Protein AF-A0A2S4PZY6-F1 (afdb_monomer)

pLDDT: mean 87.73, std 8.35, range [54.44, 96.06]

Radius of gyration: 20.45 Å; Cα contacts (8 Å, |Δi|>4): 79; chains: 1; bounding box: 41×33×55 Å

Secondary structure (DSSP, 8-state):
--B-STTS-HHHHHHHHHHHHHHTT--GGGHHHHGGGGB-HHHHHHIIIIITTS---HH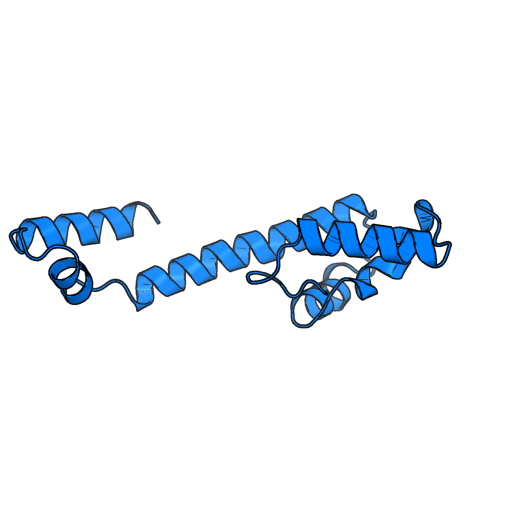HHHHHHHHHHHHHHHHHHHHHHHHH--HHHHHHH-TTS-HHHHHHHHHHHHHH-

Nearest PDB structures (foldseek):
  7r24-assembly1_A  TM=6.808E-01  e=4.033E-01  Rattus norvegicus
  6tnq-assembly1_A  TM=7.633E-01  e=1.535E+00  Homo sapiens
  7r1z-assembly1_A  TM=6.509E-01  e=1.733E+00  Rattus norvegicus
  7r23-assembly1_A  TM=6.301E-01  e=2.079E+00  Homo sapiens

Mean predicted aligned error: 9.77 Å

Structur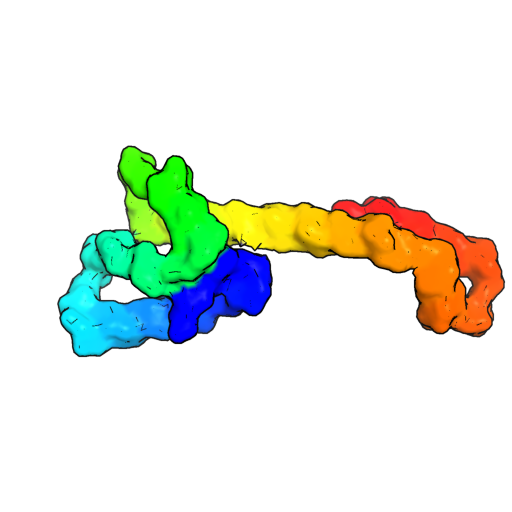e (mmCIF, N/CA/C/O backbone):
data_AF-A0A2S4PZY6-F1
#
_entry.id   AF-A0A2S4PZY6-F1
#
loop_
_atom_site.group_PDB
_atom_site.id
_atom_site.type_symbol
_atom_site.label_atom_id
_atom_site.label_alt_id
_atom_site.label_comp_id
_atom_site.label_asym_id
_atom_site.label_entity_id
_atom_site.label_seq_id
_atom_site.pdbx_PDB_ins_code
_atom_site.Cartn_x
_atom_site.Cartn_y
_atom_site.Cartn_z
_atom_site.occupancy
_atom_site.B_iso_or_equiv
_atom_site.auth_seq_id
_atom_site.auth_comp_id
_atom_site.auth_asym_id
_atom_site.auth_atom_id
_atom_site.pdbx_PDB_model_num
ATOM 1 N N . MET A 1 1 ? 6.956 -13.891 0.499 1.00 82.38 1 MET A N 1
ATOM 2 C CA . MET A 1 1 ? 5.943 -12.923 0.975 1.00 82.38 1 MET A CA 1
ATOM 3 C C . MET A 1 1 ? 5.664 -11.956 -0.163 1.00 82.38 1 MET A C 1
ATOM 5 O O . MET A 1 1 ? 6.613 -11.617 -0.857 1.00 82.38 1 MET A O 1
ATOM 9 N N . GLN A 1 2 ? 4.407 -11.579 -0.386 1.00 93.75 2 GLN A N 1
ATOM 10 C CA . GLN A 1 2 ? 3.999 -10.667 -1.462 1.00 93.75 2 GLN A CA 1
ATOM 11 C C . GLN A 1 2 ? 3.172 -9.521 -0.876 1.00 93.75 2 GLN A C 1
ATOM 13 O O . GLN A 1 2 ? 2.438 -9.741 0.090 1.00 93.75 2 GLN A O 1
ATOM 18 N N . TYR A 1 3 ? 3.293 -8.337 -1.468 1.00 94.31 3 TYR A N 1
ATOM 19 C CA . TYR A 1 3 ? 2.639 -7.104 -1.051 1.00 94.31 3 TYR A CA 1
ATOM 20 C C . TYR A 1 3 ? 1.270 -6.948 -1.718 1.00 94.31 3 TYR A C 1
ATOM 22 O O . TYR A 1 3 ? 1.173 -6.972 -2.943 1.00 94.31 3 TYR A O 1
ATOM 30 N N . GLY A 1 4 ? 0.216 -6.805 -0.920 1.00 91.25 4 GLY A N 1
ATOM 31 C CA . GLY A 1 4 ? -1.166 -6.639 -1.369 1.00 91.25 4 GLY A CA 1
ATOM 32 C C . GLY A 1 4 ? -1.811 -5.307 -0.996 1.00 91.25 4 GLY A C 1
ATOM 33 O O . GLY A 1 4 ? -2.950 -5.083 -1.400 1.00 91.25 4 GLY A O 1
ATOM 34 N N . GLY A 1 5 ? -1.109 -4.442 -0.258 1.00 87.19 5 GLY A N 1
ATOM 35 C CA . GLY A 1 5 ? -1.617 -3.151 0.209 1.00 87.19 5 GLY A CA 1
ATOM 36 C C . GLY A 1 5 ? -1.424 -2.964 1.714 1.00 87.19 5 GLY A C 1
ATOM 37 O O . GLY A 1 5 ? -0.425 -3.421 2.269 1.00 87.19 5 GLY A O 1
ATOM 38 N N . ALA A 1 6 ? -2.404 -2.319 2.346 1.00 78.06 6 ALA A N 1
ATOM 39 C CA . ALA A 1 6 ? -2.457 -1.880 3.745 1.00 78.06 6 ALA A CA 1
ATOM 40 C C . ALA A 1 6 ? -1.807 -2.787 4.787 1.00 78.06 6 ALA A C 1
ATOM 42 O O . ALA A 1 6 ? -1.013 -2.379 5.631 1.00 78.06 6 ALA A O 1
ATOM 43 N N . ASN A 1 7 ? -2.181 -4.059 4.722 1.00 80.88 7 ASN A N 1
ATOM 44 C CA . ASN A 1 7 ? -1.902 -5.020 5.778 1.00 80.88 7 ASN A CA 1
ATOM 45 C C . ASN A 1 7 ? -0.529 -5.684 5.616 1.00 80.88 7 ASN A C 1
ATOM 47 O O . ASN A 1 7 ? -0.134 -6.495 6.451 1.00 80.88 7 ASN A O 1
ATOM 51 N N . ASP A 1 8 ? 0.197 -5.382 4.536 1.00 86.44 8 ASP A N 1
ATOM 52 C CA . ASP A 1 8 ? 1.501 -5.964 4.253 1.00 86.44 8 ASP A CA 1
ATOM 53 C C . ASP A 1 8 ? 2.617 -4.930 4.461 1.00 86.44 8 ASP A C 1
ATOM 55 O O . ASP A 1 8 ? 2.553 -3.784 4.018 1.00 86.44 8 ASP A O 1
ATOM 59 N N . ASN A 1 9 ? 3.726 -5.350 5.073 1.00 88.12 9 ASN A N 1
ATOM 60 C CA . ASN A 1 9 ? 4.896 -4.487 5.203 1.00 88.12 9 ASN A CA 1
ATOM 61 C C . ASN A 1 9 ? 5.613 -4.364 3.848 1.00 88.12 9 ASN A C 1
ATOM 63 O O . ASN A 1 9 ? 6.356 -5.263 3.438 1.00 88.12 9 ASN A O 1
ATOM 67 N N . PHE A 1 10 ? 5.413 -3.231 3.168 1.00 90.50 10 PHE A N 1
ATOM 68 C CA . PHE A 1 10 ? 6.024 -2.961 1.865 1.00 90.50 10 PHE A CA 1
ATOM 69 C C . PHE A 1 10 ? 7.553 -3.092 1.894 1.00 90.50 10 PHE A C 1
ATOM 71 O O . PHE A 1 10 ? 8.134 -3.720 1.014 1.00 90.50 10 PHE A O 1
ATOM 78 N N . GLY A 1 11 ? 8.213 -2.539 2.918 1.00 90.56 11 GLY A N 1
ATOM 79 C CA . GLY A 1 11 ? 9.673 -2.558 3.033 1.00 90.56 11 GLY A CA 1
ATOM 80 C C . GLY A 1 11 ? 10.242 -3.969 3.191 1.00 90.56 11 GLY A C 1
ATOM 81 O O . GLY A 1 11 ? 11.263 -4.295 2.586 1.00 90.56 11 GLY A O 1
ATOM 82 N N . LEU A 1 12 ? 9.570 -4.829 3.961 1.00 91.81 12 LEU A N 1
ATOM 83 C CA . LEU A 1 12 ? 9.939 -6.239 4.089 1.00 91.81 12 LEU A CA 1
ATOM 84 C C . LEU A 1 12 ? 9.727 -6.993 2.772 1.00 91.81 12 LEU A C 1
ATOM 86 O O . LEU A 1 12 ? 10.620 -7.718 2.334 1.00 91.81 12 LEU A O 1
ATOM 90 N N . CYS A 1 13 ? 8.582 -6.790 2.116 1.00 94.56 13 CYS A N 1
ATOM 91 C CA . CYS A 1 13 ? 8.296 -7.409 0.823 1.00 94.56 13 CYS A CA 1
ATOM 92 C C . CYS A 1 13 ? 9.320 -6.985 -0.242 1.00 94.56 13 CYS A C 1
ATOM 94 O O . CYS A 1 13 ? 9.790 -7.833 -0.996 1.00 94.56 13 CYS A O 1
ATOM 96 N N . LEU A 1 14 ? 9.737 -5.714 -0.244 1.00 94.69 14 LEU A N 1
ATOM 97 C CA . LEU A 1 14 ? 10.747 -5.189 -1.164 1.00 94.69 14 LEU A CA 1
ATOM 98 C C . LEU A 1 14 ? 12.134 -5.796 -0.915 1.00 94.69 14 LEU A C 1
ATOM 100 O O . LEU A 1 14 ? 12.823 -6.173 -1.860 1.00 94.69 14 LEU A O 1
ATOM 104 N N . LYS A 1 15 ? 12.537 -5.960 0.351 1.00 95.38 15 LYS A N 1
ATOM 105 C CA . LYS A 1 15 ? 13.786 -6.662 0.695 1.00 95.38 15 LYS A CA 1
ATOM 106 C C . LYS A 1 15 ? 13.769 -8.115 0.218 1.00 95.38 15 LYS A C 1
ATOM 108 O O . LYS A 1 15 ? 14.754 -8.574 -0.354 1.00 95.38 15 LYS A O 1
ATOM 113 N N . ILE A 1 16 ? 12.654 -8.820 0.428 1.00 96.06 16 ILE A N 1
ATOM 114 C CA . ILE A 1 16 ? 12.477 -10.203 -0.036 1.00 96.06 16 ILE A CA 1
ATOM 115 C C . ILE A 1 16 ? 12.535 -10.267 -1.566 1.00 96.06 16 ILE A C 1
ATOM 117 O O . ILE A 1 16 ? 13.195 -11.145 -2.110 1.00 96.06 16 ILE A O 1
ATOM 121 N N . PHE A 1 17 ? 11.899 -9.322 -2.257 1.00 95.94 17 PHE A N 1
ATOM 122 C CA . PHE A 1 17 ? 11.938 -9.229 -3.712 1.00 95.94 17 PHE A CA 1
ATOM 123 C C . PHE A 1 17 ? 13.365 -9.054 -4.248 1.00 95.94 17 PHE A C 1
ATOM 125 O O 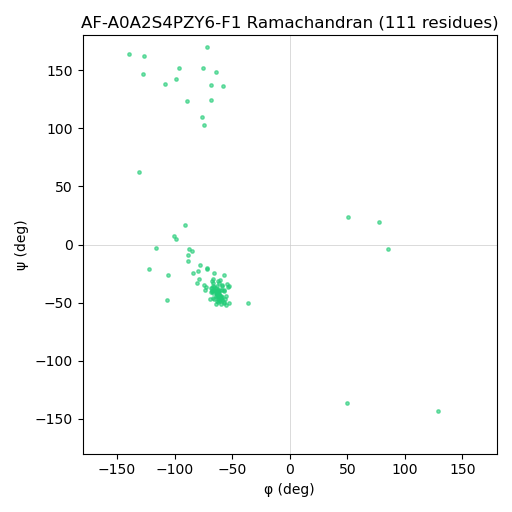. PHE A 1 17 ? 13.769 -9.784 -5.152 1.00 95.94 17 PHE A O 1
ATOM 132 N N . TYR A 1 18 ? 14.158 -8.147 -3.665 1.00 95.19 18 TYR A N 1
ATOM 133 C CA . TYR A 1 18 ? 15.555 -7.972 -4.071 1.00 95.19 18 TYR A CA 1
ATOM 134 C C . TYR A 1 18 ? 16.398 -9.227 -3.837 1.00 95.19 18 TYR A C 1
ATOM 136 O O . TYR A 1 18 ? 17.193 -9.597 -4.701 1.00 95.19 18 TYR A O 1
ATOM 144 N N . ASP A 1 19 ? 16.218 -9.900 -2.699 1.00 95.38 19 ASP A N 1
ATOM 145 C CA . ASP A 1 19 ? 16.899 -11.164 -2.406 1.00 95.38 19 ASP A CA 1
ATOM 146 C C . ASP A 1 19 ? 16.528 -12.259 -3.422 1.00 95.38 19 ASP A C 1
ATOM 148 O O . ASP A 1 19 ? 17.406 -12.939 -3.953 1.00 95.38 19 ASP A O 1
ATOM 152 N N . GLN A 1 20 ? 15.243 -12.381 -3.768 1.00 95.25 20 GLN A N 1
ATOM 153 C CA . GLN A 1 20 ? 14.768 -13.321 -4.786 1.00 95.25 20 GLN A CA 1
ATOM 154 C C . GLN A 1 20 ? 15.350 -13.013 -6.168 1.00 95.25 20 GLN A C 1
ATOM 156 O O . GLN A 1 20 ? 15.876 -13.917 -6.813 1.00 95.25 20 GLN A O 1
ATOM 161 N N . CYS A 1 21 ? 15.324 -11.747 -6.592 1.00 95.06 21 CYS A N 1
ATOM 162 C CA . CYS A 1 21 ? 15.901 -11.313 -7.864 1.00 95.06 21 CYS A CA 1
ATOM 163 C C . CYS A 1 21 ? 17.396 -11.624 -7.939 1.00 95.06 21 CYS A C 1
ATOM 165 O O . CYS A 1 21 ? 17.865 -12.199 -8.920 1.00 95.06 21 CYS A O 1
ATOM 167 N N . ARG A 1 22 ? 18.136 -11.325 -6.866 1.00 94.94 22 ARG A N 1
ATOM 168 C CA . ARG A 1 22 ? 19.560 -11.647 -6.764 1.00 94.94 22 ARG A CA 1
ATOM 169 C C . ARG A 1 22 ? 19.812 -13.152 -6.883 1.00 94.94 22 ARG A C 1
ATOM 171 O O . ARG A 1 22 ? 20.733 -13.548 -7.590 1.00 94.94 22 ARG A O 1
ATOM 178 N N . LYS A 1 23 ? 19.015 -13.988 -6.210 1.00 94.75 23 LYS A N 1
ATOM 179 C CA . LYS A 1 23 ? 19.167 -15.456 -6.220 1.00 94.75 23 LYS A CA 1
ATOM 180 C C . LYS A 1 23 ? 18.986 -16.075 -7.603 1.00 94.75 23 LYS A C 1
ATOM 182 O O . LYS A 1 23 ? 19.622 -17.081 -7.891 1.00 94.75 23 LYS A O 1
ATOM 187 N N . VAL A 1 24 ? 18.144 -15.478 -8.443 1.00 94.62 24 VAL A N 1
ATOM 188 C CA . VAL A 1 24 ? 17.866 -15.967 -9.804 1.00 94.62 24 VAL A CA 1
ATOM 189 C C . VAL A 1 24 ? 18.627 -15.195 -10.889 1.00 94.62 24 VAL A C 1
ATOM 191 O O . VAL A 1 24 ? 18.400 -15.418 -12.072 1.00 94.62 24 VAL A O 1
ATOM 194 N N . GLY A 1 25 ? 19.546 -14.304 -10.500 1.00 93.44 25 GLY A N 1
ATOM 195 C CA . GLY A 1 25 ? 20.425 -13.591 -11.430 1.00 93.44 25 GLY A CA 1
ATOM 196 C C . GLY A 1 25 ? 19.778 -12.421 -12.175 1.00 93.44 25 GLY A C 1
ATOM 197 O O . GLY A 1 25 ? 20.308 -11.994 -13.198 1.00 93.44 25 GLY A O 1
ATOM 198 N N . ILE A 1 26 ? 18.658 -11.879 -11.685 1.00 93.44 26 ILE A N 1
ATOM 199 C CA . ILE A 1 26 ? 18.047 -10.677 -12.267 1.00 93.44 26 ILE A CA 1
ATOM 200 C C . ILE A 1 26 ? 18.961 -9.478 -12.017 1.00 93.44 26 ILE A C 1
ATOM 202 O O . ILE A 1 26 ? 19.316 -9.158 -10.879 1.00 93.44 26 ILE A O 1
ATOM 206 N N . MET A 1 27 ? 19.328 -8.801 -13.102 1.00 90.06 27 MET A N 1
ATOM 207 C CA . MET A 1 27 ? 20.164 -7.610 -13.047 1.00 90.06 27 MET A CA 1
ATOM 208 C C . MET A 1 27 ? 19.361 -6.392 -12.565 1.00 90.06 27 MET A C 1
ATOM 210 O O . MET A 1 27 ? 18.160 -6.311 -12.827 1.00 90.06 27 MET A O 1
ATOM 214 N N . PRO A 1 28 ? 20.005 -5.396 -11.922 1.00 85.19 28 PRO A N 1
ATOM 215 C CA . PRO A 1 28 ? 19.310 -4.227 -11.379 1.00 85.19 28 PRO A CA 1
ATOM 216 C C . PRO A 1 28 ? 18.437 -3.467 -12.388 1.00 85.19 28 PRO A C 1
ATOM 218 O O . PRO A 1 28 ? 17.375 -2.969 -12.029 1.00 85.19 28 PRO A O 1
ATOM 221 N N . HIS A 1 29 ? 18.848 -3.405 -13.657 1.00 84.75 29 HIS A N 1
ATOM 222 C CA . HIS A 1 29 ? 18.087 -2.724 -14.707 1.00 84.75 29 HIS A CA 1
ATOM 223 C C . HIS A 1 29 ? 16.806 -3.471 -15.121 1.00 84.75 29 HIS A C 1
ATOM 225 O O . HIS A 1 29 ? 15.892 -2.846 -15.644 1.00 84.75 29 HIS A O 1
ATOM 231 N N . SER A 1 30 ? 16.715 -4.776 -14.844 1.00 88.19 30 SER A N 1
ATOM 232 C CA . SER A 1 30 ? 15.556 -5.631 -15.151 1.00 88.19 30 SER A CA 1
ATOM 233 C C . SER A 1 30 ? 14.633 -5.847 -13.948 1.00 88.19 30 SER A C 1
ATOM 235 O O . SER A 1 30 ? 13.672 -6.610 -14.023 1.00 88.19 30 SER A O 1
ATOM 237 N N . LEU A 1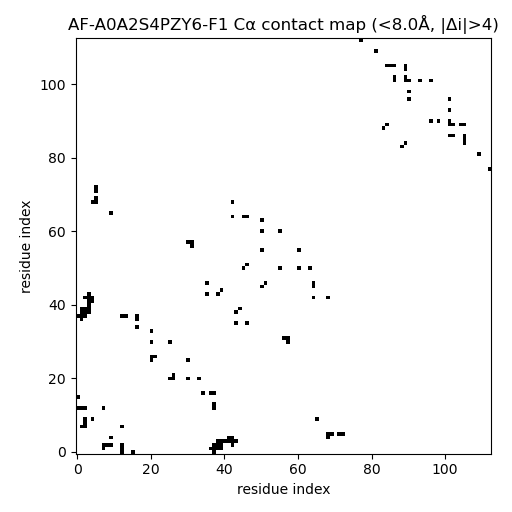 31 ? 14.894 -5.184 -12.815 1.00 89.38 31 LEU A N 1
ATOM 238 C CA . LEU A 1 31 ? 14.037 -5.285 -11.628 1.00 89.38 31 LEU A CA 1
ATOM 239 C C . LEU A 1 31 ? 12.609 -4.801 -11.904 1.00 89.38 31 LEU A C 1
ATOM 241 O O . LEU A 1 31 ? 11.665 -5.328 -11.321 1.00 89.38 31 LEU A O 1
ATOM 245 N N . SER A 1 32 ? 12.449 -3.838 -12.815 1.00 87.44 32 SER A N 1
ATOM 246 C CA . SER A 1 32 ? 11.137 -3.329 -13.223 1.00 87.44 32 SER A CA 1
ATOM 247 C C . SER A 1 32 ? 10.268 -4.414 -13.855 1.00 87.44 32 SER A C 1
ATOM 249 O O . SER A 1 32 ? 9.096 -4.537 -13.506 1.00 87.44 32 SER A O 1
ATOM 251 N N . ASP A 1 33 ? 10.852 -5.259 -14.704 1.00 87.12 33 ASP A N 1
ATOM 252 C CA . ASP A 1 33 ? 10.126 -6.326 -15.403 1.00 87.12 33 ASP A CA 1
ATOM 253 C C . ASP A 1 33 ? 9.628 -7.402 -14.429 1.00 87.12 33 ASP A C 1
ATOM 255 O O . ASP A 1 33 ? 8.551 -7.977 -14.595 1.00 87.12 33 ASP A O 1
ATOM 259 N N . ALA A 1 34 ? 10.396 -7.643 -13.365 1.00 91.38 34 ALA A N 1
ATOM 260 C CA . ALA A 1 34 ? 10.073 -8.623 -12.338 1.00 91.38 34 ALA A CA 1
ATOM 261 C C . ALA A 1 34 ? 9.201 -8.066 -11.202 1.00 91.38 34 ALA A C 1
ATOM 263 O O . ALA A 1 34 ? 8.714 -8.840 -10.377 1.00 91.38 34 ALA A O 1
ATOM 264 N N . PHE A 1 35 ? 8.976 -6.750 -11.134 1.00 91.44 35 PHE A N 1
ATOM 265 C CA . PHE A 1 35 ? 8.349 -6.105 -9.976 1.00 91.44 35 PHE A CA 1
ATOM 266 C C . PHE A 1 35 ? 6.949 -6.650 -9.657 1.00 91.44 35 PHE A C 1
ATOM 268 O O . PHE A 1 35 ? 6.590 -6.819 -8.490 1.00 91.44 35 PHE A O 1
ATOM 275 N N . SER A 1 36 ? 6.182 -7.023 -10.684 1.00 92.81 36 SER A N 1
ATOM 276 C CA . SER A 1 36 ? 4.848 -7.623 -10.542 1.00 92.81 36 SER A CA 1
ATOM 277 C C . SER A 1 36 ? 4.830 -8.906 -9.692 1.00 92.81 36 SER A C 1
ATOM 279 O O . SER A 1 36 ? 3.825 -9.193 -9.036 1.00 92.81 36 SER A O 1
ATOM 281 N N . VAL A 1 37 ? 5.946 -9.645 -9.627 1.00 93.31 37 VAL A N 1
ATOM 282 C CA . VAL A 1 37 ? 6.099 -10.877 -8.832 1.00 93.31 37 VAL A CA 1
ATOM 283 C C . VAL A 1 37 ? 6.031 -10.593 -7.330 1.00 93.31 37 VAL A C 1
ATOM 285 O O . VAL A 1 37 ? 5.553 -11.432 -6.561 1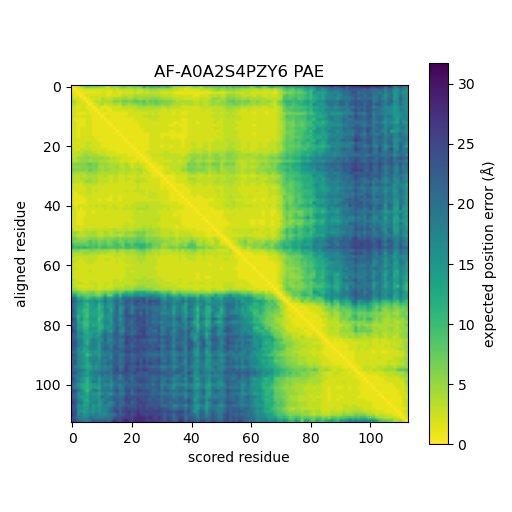.00 93.31 37 VAL A O 1
ATOM 288 N N . MET A 1 38 ? 6.454 -9.402 -6.896 1.00 95.00 38 MET A N 1
ATOM 289 C CA . MET A 1 38 ? 6.363 -8.971 -5.499 1.00 95.00 38 MET A CA 1
ATOM 290 C C . MET A 1 38 ? 4.920 -8.668 -5.076 1.00 95.00 38 MET A C 1
ATOM 292 O O . MET A 1 38 ? 4.627 -8.672 -3.882 1.00 95.00 38 MET A O 1
ATOM 296 N N . LEU A 1 39 ? 4.015 -8.407 -6.019 1.00 95.69 39 LEU A N 1
ATOM 297 C CA . LEU A 1 39 ? 2.668 -7.916 -5.740 1.00 95.69 39 LEU A CA 1
ATOM 298 C C . LEU A 1 39 ? 1.638 -9.053 -5.702 1.00 95.69 39 LEU A C 1
ATOM 300 O O . LEU A 1 39 ? 1.785 -10.061 -6.392 1.00 95.69 39 LEU A O 1
ATOM 304 N N . LYS A 1 40 ? 0.556 -8.883 -4.938 1.00 95.38 40 LYS A N 1
ATOM 305 C CA . LYS A 1 40 ? -0.627 -9.768 -4.897 1.00 95.38 40 LYS A CA 1
ATOM 306 C C . LYS A 1 40 ? -1.917 -8.941 -4.801 1.00 95.38 40 LYS A C 1
ATOM 308 O O . LYS A 1 40 ? -1.865 -7.769 -4.439 1.00 95.38 40 LYS A O 1
ATOM 313 N N . GLY A 1 41 ? -3.065 -9.556 -5.091 1.00 93.62 41 GLY A N 1
ATOM 314 C CA . GLY A 1 41 ? -4.391 -8.937 -4.935 1.00 93.62 41 GLY A CA 1
ATOM 315 C C . GLY A 1 41 ? -4.496 -7.541 -5.562 1.00 93.62 41 GLY A C 1
ATOM 316 O O . GLY A 1 41 ? -3.944 -7.304 -6.638 1.00 93.62 41 GLY A O 1
ATOM 317 N N . LYS A 1 42 ? -5.120 -6.606 -4.832 1.00 91.00 42 LYS A N 1
ATOM 318 C CA . LYS A 1 42 ? -5.352 -5.218 -5.268 1.00 91.00 42 LYS A CA 1
ATOM 319 C C . LYS A 1 42 ? -4.082 -4.489 -5.711 1.00 91.00 42 LYS A C 1
ATOM 321 O O . LYS A 1 42 ? -4.120 -3.722 -6.666 1.00 91.00 42 LYS A O 1
ATOM 326 N N . ALA A 1 43 ? -2.941 -4.732 -5.060 1.00 93.12 43 ALA A N 1
ATOM 327 C CA . ALA A 1 43 ? -1.677 -4.109 -5.460 1.00 93.12 43 ALA A CA 1
ATOM 328 C C . ALA A 1 43 ? -1.196 -4.579 -6.832 1.00 93.12 43 ALA A C 1
ATOM 330 O O . ALA A 1 43 ? -0.669 -3.780 -7.607 1.00 93.12 43 ALA A O 1
ATOM 331 N N . ARG A 1 44 ? -1.408 -5.860 -7.155 1.00 95.06 44 ARG A N 1
ATOM 332 C CA . ARG A 1 44 ? -1.096 -6.389 -8.482 1.00 95.06 44 ARG A CA 1
ATOM 333 C C . ARG A 1 44 ? -2.055 -5.821 -9.527 1.00 95.06 44 ARG A C 1
ATOM 335 O O . ARG A 1 44 ? -1.586 -5.359 -10.557 1.00 95.06 44 ARG A O 1
ATOM 342 N N . GLU A 1 45 ? -3.355 -5.815 -9.247 1.00 94.19 45 GLU A N 1
ATOM 343 C CA . GLU A 1 45 ? -4.379 -5.237 -10.135 1.00 94.19 45 GLU A CA 1
ATOM 344 C C . GLU A 1 45 ? -4.057 -3.774 -10.467 1.00 94.19 45 GLU A C 1
ATOM 346 O O . GLU A 1 45 ? -3.883 -3.428 -11.632 1.00 94.19 45 GLU A O 1
ATOM 351 N N . PHE A 1 46 ? -3.812 -2.943 -9.448 1.00 92.50 46 PHE A N 1
ATOM 352 C CA . PHE A 1 46 ? -3.430 -1.543 -9.635 1.00 92.50 46 PHE A CA 1
ATOM 353 C C . PHE A 1 46 ? -2.168 -1.376 -10.494 1.00 92.50 46 PHE A C 1
ATOM 355 O O . PHE A 1 46 ? -2.110 -0.489 -11.346 1.00 92.50 46 PHE A O 1
ATOM 362 N N . HIS A 1 47 ? -1.160 -2.232 -10.307 1.00 93.25 47 HIS A N 1
ATOM 363 C CA . HIS A 1 47 ? 0.054 -2.194 -11.118 1.00 93.25 47 HIS A CA 1
ATOM 364 C C . HIS A 1 47 ? -0.238 -2.431 -12.608 1.00 93.25 47 HIS A C 1
ATOM 366 O O . HIS A 1 47 ? 0.207 -1.647 -13.447 1.00 93.25 47 HIS A O 1
ATOM 372 N N . TYR A 1 48 ? -1.005 -3.471 -12.945 1.00 93.06 48 TYR A N 1
ATOM 373 C CA . TYR A 1 48 ? -1.352 -3.764 -14.340 1.00 93.06 48 TYR A CA 1
ATOM 374 C C . TYR A 1 48 ? -2.293 -2.713 -14.947 1.00 93.06 48 TYR A C 1
ATOM 376 O O . TYR A 1 48 ? -2.098 -2.334 -16.099 1.00 93.06 48 TYR A O 1
ATOM 384 N N . ASP A 1 49 ? -3.245 -2.190 -14.173 1.00 92.12 49 ASP A N 1
ATOM 385 C CA . ASP A 1 49 ? -4.268 -1.267 -14.677 1.00 92.12 49 ASP A CA 1
ATOM 386 C C . ASP A 1 49 ? -3.784 0.183 -14.802 1.00 92.12 49 ASP A C 1
ATOM 388 O O . ASP A 1 49 ? -4.266 0.943 -15.648 1.00 92.12 49 ASP A O 1
ATOM 392 N N . ARG A 1 50 ? -2.889 0.621 -13.906 1.00 89.19 50 ARG A N 1
ATOM 393 C CA . ARG A 1 50 ? -2.554 2.047 -13.740 1.00 89.19 50 ARG A CA 1
ATOM 394 C C . ARG A 1 50 ? -1.082 2.379 -13.934 1.00 89.19 50 ARG A C 1
ATOM 396 O O . ARG A 1 50 ? -0.789 3.544 -14.198 1.00 89.19 50 ARG A O 1
ATOM 403 N N . ILE A 1 51 ? -0.174 1.410 -13.807 1.00 90.12 51 ILE A N 1
ATOM 404 C CA . ILE A 1 51 ? 1.276 1.658 -13.864 1.00 90.12 51 ILE A CA 1
ATOM 405 C C . ILE A 1 51 ? 1.874 1.163 -15.179 1.00 90.12 51 ILE A C 1
ATOM 407 O O . ILE A 1 51 ? 2.621 1.904 -15.823 1.00 90.12 51 ILE A O 1
ATOM 411 N N . ILE A 1 52 ? 1.551 -0.062 -15.601 1.00 87.25 52 ILE A N 1
ATOM 412 C CA . ILE A 1 52 ? 2.094 -0.617 -16.846 1.00 87.25 52 ILE A CA 1
ATOM 413 C C . ILE A 1 52 ? 1.732 0.283 -18.034 1.00 87.25 52 ILE A C 1
ATOM 415 O O . ILE A 1 52 ? 0.616 0.781 -18.158 1.00 87.25 52 ILE A O 1
ATOM 419 N N . GLY A 1 53 ? 2.716 0.516 -18.906 1.00 81.31 53 GLY A N 1
ATOM 420 C CA . GLY A 1 53 ? 2.576 1.368 -20.088 1.00 81.31 53 GLY A CA 1
ATOM 421 C C . GLY A 1 53 ? 2.806 2.862 -19.841 1.00 81.31 53 GLY A C 1
ATOM 422 O O . GLY A 1 53 ? 2.829 3.623 -20.803 1.00 81.31 53 GLY A O 1
ATOM 423 N N . ARG A 1 54 ? 3.034 3.306 -18.595 1.00 79.94 54 ARG A N 1
ATOM 424 C CA . ARG A 1 54 ? 3.258 4.730 -18.274 1.00 79.94 54 ARG A CA 1
ATOM 425 C C . ARG A 1 54 ? 4.721 5.197 -18.286 1.00 79.94 54 ARG A C 1
ATOM 427 O O . ARG A 1 54 ? 5.009 6.267 -17.767 1.00 79.94 54 ARG A O 1
ATOM 434 N N . PHE A 1 55 ? 5.635 4.435 -18.891 1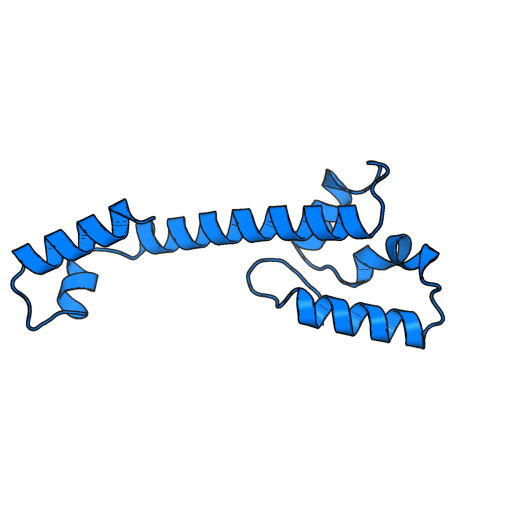.00 81.25 55 PHE A N 1
ATOM 435 C CA . PHE A 1 55 ? 7.080 4.743 -18.962 1.00 81.25 55 PHE A CA 1
ATOM 436 C C . PHE A 1 55 ? 7.735 5.084 -17.611 1.00 81.25 55 PHE A C 1
ATOM 438 O O . PHE A 1 55 ? 8.773 5.742 -17.576 1.00 81.25 55 PHE A O 1
ATOM 445 N N . TYR A 1 56 ? 7.151 4.624 -16.502 1.00 85.06 56 TYR A N 1
ATOM 446 C CA . TYR A 1 56 ? 7.741 4.818 -15.188 1.00 85.06 56 TYR A CA 1
ATOM 447 C C . TYR A 1 56 ? 9.014 3.998 -15.053 1.00 85.06 56 TYR A C 1
ATOM 449 O O . TYR A 1 56 ? 9.054 2.816 -15.404 1.00 85.06 56 TYR A O 1
ATOM 457 N N . ASN A 1 57 ? 10.041 4.608 -14.475 1.00 88.62 57 ASN A N 1
ATOM 458 C CA . ASN A 1 57 ? 11.174 3.853 -13.981 1.00 88.62 57 ASN A CA 1
ATOM 459 C C . ASN A 1 57 ? 10.784 3.072 -12.714 1.00 88.62 57 ASN A C 1
ATOM 461 O O . ASN A 1 57 ? 9.712 3.239 -12.119 1.00 88.62 57 ASN A O 1
ATOM 465 N N . PHE A 1 58 ? 11.679 2.190 -12.287 1.00 89.31 58 PHE A N 1
ATOM 466 C CA . PHE A 1 58 ? 11.430 1.308 -11.153 1.00 89.31 58 PHE A CA 1
ATOM 467 C C . PHE A 1 58 ? 11.114 2.067 -9.849 1.00 89.31 58 PHE A C 1
ATOM 469 O O . PHE A 1 58 ? 10.212 1.686 -9.101 1.00 89.31 58 PHE A O 1
ATOM 476 N N . GLN A 1 59 ? 11.804 3.180 -9.593 1.00 90.81 59 GLN A N 1
ATOM 477 C CA . GLN A 1 59 ? 11.612 3.974 -8.380 1.00 90.81 59 GLN A CA 1
ATOM 478 C C . GLN A 1 59 ? 10.292 4.753 -8.403 1.00 90.81 59 GLN A C 1
ATOM 480 O O . GLN A 1 59 ? 9.613 4.876 -7.379 1.00 90.81 59 GLN A O 1
ATOM 485 N N . GLU A 1 60 ? 9.896 5.247 -9.573 1.00 91.81 60 GLU A N 1
ATOM 486 C CA . GLU A 1 60 ? 8.586 5.863 -9.784 1.00 91.81 60 GLU A CA 1
ATOM 487 C C . GLU A 1 60 ? 7.468 4.844 -9.570 1.00 91.81 60 GLU A C 1
ATOM 489 O O . GLU A 1 60 ? 6.507 5.135 -8.861 1.00 91.81 60 GLU A O 1
ATOM 494 N N . THR A 1 61 ? 7.632 3.622 -10.079 1.00 91.56 61 THR A N 1
ATOM 495 C CA . THR A 1 61 ? 6.682 2.519 -9.874 1.00 91.56 61 THR A CA 1
ATOM 496 C C . THR A 1 61 ? 6.487 2.206 -8.387 1.00 91.56 61 THR A C 1
ATOM 498 O O . THR A 1 61 ? 5.351 2.147 -7.908 1.00 91.56 61 THR A O 1
ATOM 501 N N . ILE A 1 62 ? 7.583 2.081 -7.627 1.00 92.81 62 ILE A N 1
ATOM 502 C CA . ILE A 1 62 ? 7.542 1.920 -6.165 1.00 92.81 62 ILE A CA 1
ATOM 503 C C . ILE A 1 62 ? 6.777 3.076 -5.513 1.00 92.81 62 ILE A C 1
ATOM 505 O O . ILE A 1 62 ? 5.911 2.848 -4.667 1.00 92.81 62 ILE A O 1
ATOM 509 N N . THR A 1 63 ? 7.077 4.309 -5.922 1.00 92.06 63 THR A N 1
ATOM 510 C CA . THR A 1 63 ? 6.459 5.515 -5.363 1.00 92.06 63 THR A CA 1
ATOM 511 C C . THR A 1 63 ? 4.951 5.535 -5.613 1.00 92.06 63 THR A C 1
ATOM 513 O O . THR A 1 63 ? 4.193 5.781 -4.678 1.00 92.06 63 THR A O 1
ATOM 516 N N . GLN A 1 64 ? 4.500 5.209 -6.828 1.00 91.75 64 GLN A N 1
ATOM 517 C CA . GLN A 1 64 ? 3.077 5.163 -7.183 1.00 91.75 64 GLN A CA 1
ATOM 518 C C . GLN A 1 64 ? 2.313 4.097 -6.391 1.00 91.75 64 GLN A C 1
ATOM 520 O O . GLN A 1 64 ? 1.242 4.381 -5.855 1.00 91.75 64 GLN A O 1
ATOM 525 N N . ILE A 1 65 ? 2.876 2.890 -6.253 1.00 91.31 65 ILE A N 1
ATOM 526 C CA . ILE A 1 65 ? 2.284 1.827 -5.424 1.00 91.31 65 ILE A CA 1
ATOM 527 C C . ILE A 1 65 ? 2.159 2.297 -3.976 1.00 91.31 65 ILE A C 1
ATOM 529 O O . ILE A 1 65 ? 1.084 2.222 -3.385 1.00 91.31 65 ILE A O 1
ATOM 533 N N . GLN A 1 66 ? 3.246 2.807 -3.395 1.00 89.00 66 GLN A N 1
ATOM 534 C CA . GLN A 1 66 ? 3.235 3.245 -2.004 1.00 89.00 66 GLN A CA 1
ATOM 535 C C . GLN A 1 66 ? 2.265 4.399 -1.772 1.00 89.00 66 GLN A C 1
ATOM 537 O O . GLN A 1 66 ? 1.594 4.404 -0.749 1.00 89.00 66 GLN A O 1
ATOM 542 N N . GLN A 1 67 ? 2.189 5.371 -2.682 1.00 88.12 67 GLN A N 1
ATOM 543 C CA . GLN A 1 67 ? 1.245 6.480 -2.572 1.00 88.12 67 GLN A CA 1
ATOM 544 C C . GLN A 1 67 ? -0.196 5.980 -2.625 1.00 88.12 67 GLN A C 1
ATOM 546 O O . GLN A 1 67 ? -0.967 6.309 -1.732 1.00 88.12 67 GLN A O 1
ATOM 551 N N . HIS A 1 68 ? -0.540 5.133 -3.598 1.00 88.25 68 HIS A N 1
ATOM 552 C CA . HIS A 1 68 ? -1.900 4.619 -3.737 1.00 88.25 68 HIS A CA 1
ATOM 553 C C . HIS A 1 68 ? -2.379 3.905 -2.467 1.00 88.25 68 HIS A C 1
ATOM 555 O O . HIS A 1 68 ? -3.421 4.258 -1.920 1.00 88.25 68 HIS A O 1
ATOM 561 N N . PHE A 1 69 ? -1.582 2.969 -1.947 1.00 83.12 69 PHE A N 1
ATOM 562 C CA . PHE A 1 69 ? -1.979 2.191 -0.776 1.00 83.12 69 PHE A CA 1
ATOM 563 C C . PHE A 1 69 ? -1.807 2.946 0.543 1.00 83.12 69 PHE A C 1
ATOM 565 O O . PHE A 1 69 ? -2.625 2.760 1.424 1.00 83.12 69 PHE A O 1
ATOM 572 N N . LYS A 1 70 ? -0.851 3.876 0.687 1.00 75.94 70 LYS A N 1
ATOM 573 C CA . LYS A 1 70 ? -0.808 4.751 1.879 1.00 75.94 70 LYS A CA 1
ATOM 574 C C . LYS A 1 70 ? -2.003 5.704 1.945 1.00 75.94 70 LYS A C 1
ATOM 576 O O . LYS A 1 70 ? -2.463 6.032 3.036 1.00 75.94 70 LYS A O 1
ATOM 581 N N . THR A 1 71 ? -2.481 6.193 0.800 1.00 68.56 71 THR A N 1
ATOM 582 C CA . THR A 1 71 ? -3.662 7.061 0.747 1.00 68.56 71 THR A CA 1
ATOM 583 C C . THR A 1 71 ? -4.946 6.266 0.984 1.00 68.56 71 THR A C 1
ATOM 585 O O . THR A 1 71 ? -5.810 6.754 1.709 1.00 68.56 71 THR A O 1
ATOM 588 N N . ASP A 1 72 ? -5.050 5.044 0.450 1.00 64.81 72 ASP A N 1
ATOM 589 C CA . ASP A 1 72 ? -6.168 4.139 0.752 1.00 64.81 72 ASP A CA 1
ATOM 590 C C . ASP A 1 72 ? -6.146 3.711 2.231 1.00 64.81 72 ASP A C 1
ATOM 592 O O . ASP A 1 72 ? -7.177 3.763 2.881 1.00 64.81 72 ASP A O 1
ATOM 596 N N . ASP A 1 73 ? -4.981 3.446 2.834 1.00 64.38 73 ASP A N 1
ATOM 597 C CA . ASP A 1 73 ? -4.857 3.141 4.271 1.00 64.38 73 ASP A CA 1
ATOM 598 C C . ASP A 1 73 ? -5.361 4.271 5.150 1.00 64.38 73 ASP A C 1
ATOM 600 O O . ASP A 1 73 ? -6.112 4.028 6.090 1.00 64.38 73 ASP A O 1
ATOM 604 N N . ARG A 1 74 ? -4.981 5.519 4.847 1.00 63.62 74 ARG A N 1
ATOM 605 C CA . ARG A 1 74 ? -5.514 6.670 5.580 1.00 63.62 74 ARG A CA 1
ATOM 606 C C . ARG A 1 74 ? -7.028 6.747 5.412 1.00 63.62 74 ARG A C 1
ATOM 608 O O . ARG A 1 74 ? -7.724 6.968 6.395 1.00 63.62 74 ARG A O 1
ATOM 615 N N . HIS A 1 75 ? -7.537 6.546 4.199 1.00 64.44 75 HIS A N 1
ATOM 616 C CA . HIS A 1 75 ? -8.968 6.618 3.927 1.00 64.44 75 HIS A CA 1
ATOM 617 C C . HIS A 1 75 ? -9.743 5.500 4.641 1.00 64.44 75 HIS A C 1
ATOM 619 O O . HIS A 1 75 ? -10.737 5.776 5.301 1.00 64.44 75 HIS A O 1
ATOM 625 N N . GLN A 1 76 ? -9.280 4.252 4.568 1.00 68.94 76 GLN A N 1
ATOM 626 C CA . GLN A 1 76 ? -9.890 3.098 5.231 1.00 68.94 76 GLN A CA 1
ATOM 627 C C . GLN A 1 76 ? -9.766 3.185 6.749 1.00 68.94 76 GLN A C 1
ATOM 629 O O . GLN A 1 76 ? -10.722 2.878 7.451 1.00 68.94 76 GLN A O 1
ATOM 634 N N . HIS A 1 77 ? -8.623 3.631 7.271 1.00 72.81 77 HIS A N 1
ATOM 635 C CA . HIS A 1 77 ? -8.439 3.860 8.701 1.00 72.81 77 HIS A CA 1
ATOM 636 C C . HIS A 1 77 ? -9.372 4.962 9.205 1.00 72.81 77 HIS A C 1
ATOM 638 O O . HIS A 1 77 ? -10.022 4.786 10.230 1.00 72.81 77 HIS A O 1
ATOM 644 N N . MET A 1 78 ? -9.510 6.055 8.450 1.00 71.56 78 MET A N 1
ATOM 645 C CA . MET A 1 78 ? -10.492 7.093 8.750 1.00 71.56 78 MET A CA 1
ATOM 646 C C . MET A 1 78 ? -11.916 6.542 8.688 1.00 71.56 78 MET A C 1
ATOM 648 O O . MET A 1 78 ? -12.653 6.702 9.648 1.00 71.56 78 MET A O 1
ATOM 652 N N . LEU A 1 79 ? -12.302 5.830 7.627 1.00 77.62 79 LEU A N 1
ATOM 653 C CA . LEU A 1 79 ? -13.618 5.188 7.543 1.00 77.62 79 LEU A CA 1
ATOM 654 C C . LEU A 1 79 ? -13.863 4.228 8.708 1.00 77.62 79 LEU A C 1
ATOM 656 O O . LEU A 1 79 ? -14.974 4.164 9.221 1.00 77.62 79 LEU A O 1
ATOM 660 N N . HIS A 1 80 ? -12.846 3.485 9.134 1.00 81.00 80 HIS A N 1
ATOM 661 C CA . HIS A 1 80 ? -12.944 2.594 10.278 1.00 81.00 80 HIS A CA 1
ATOM 662 C C . HIS A 1 80 ? -13.209 3.379 11.560 1.00 81.00 80 HIS A C 1
ATOM 664 O O . HIS A 1 80 ? -14.206 3.093 12.211 1.00 81.00 80 HIS A O 1
ATOM 670 N N . ILE A 1 81 ? -12.407 4.412 11.856 1.00 80.81 81 ILE A N 1
ATOM 671 C CA . ILE A 1 81 ? -12.637 5.310 12.998 1.00 80.81 81 ILE A CA 1
ATOM 672 C C . ILE A 1 81 ? -14.060 5.862 12.946 1.00 80.81 81 ILE A C 1
ATOM 674 O O . ILE A 1 81 ? -14.792 5.735 13.915 1.00 80.81 81 ILE A O 1
ATOM 678 N N . TRP A 1 82 ? -14.494 6.404 11.811 1.00 78.81 82 TRP A N 1
ATOM 679 C CA . TRP A 1 82 ? -15.838 6.964 11.665 1.00 78.81 82 TRP A CA 1
ATOM 680 C C . TRP A 1 82 ? -16.958 5.933 11.872 1.00 78.81 82 TRP A C 1
ATOM 682 O O . TRP A 1 82 ? -18.016 6.284 12.384 1.00 78.81 82 TRP A O 1
ATOM 692 N N . ASN A 1 83 ? -16.741 4.670 11.496 1.00 83.81 83 ASN A N 1
ATOM 693 C CA . ASN A 1 83 ? -17.736 3.606 11.642 1.00 83.81 83 ASN A CA 1
ATOM 694 C C . ASN A 1 83 ? -17.750 2.960 13.034 1.00 83.81 83 ASN A C 1
ATOM 696 O O . ASN A 1 83 ? -18.766 2.378 13.410 1.00 83.81 83 ASN A O 1
ATOM 700 N N . THR A 1 84 ? -16.644 3.002 13.781 1.00 85.75 84 THR A N 1
ATOM 701 C CA . THR A 1 84 ? -16.535 2.341 15.094 1.00 85.75 84 THR A CA 1
ATOM 702 C C . THR A 1 84 ? -16.581 3.309 16.263 1.00 85.75 84 THR A C 1
ATOM 704 O O . THR A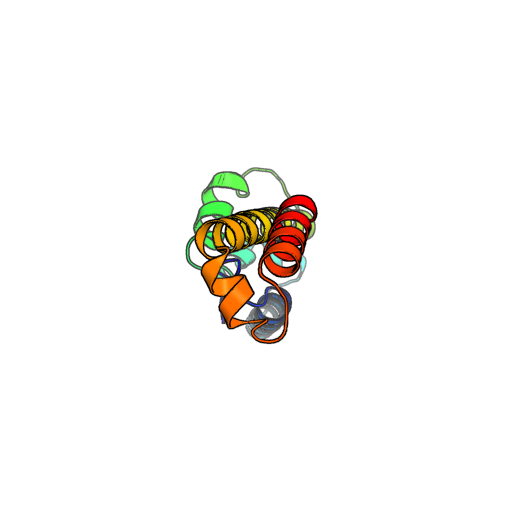 1 84 ? -16.967 2.914 17.360 1.00 85.75 84 THR A O 1
ATOM 707 N N . LEU A 1 85 ? -16.186 4.563 16.055 1.00 88.69 85 LEU A N 1
ATOM 708 C CA . LEU A 1 85 ? -16.150 5.571 17.098 1.00 88.69 85 LEU A CA 1
ATOM 709 C C . LEU A 1 85 ? -17.571 6.064 17.383 1.00 88.69 85 LEU A C 1
ATOM 711 O O . LEU A 1 85 ? -18.189 6.771 16.591 1.00 88.69 85 LEU A O 1
ATOM 715 N N . THR A 1 86 ? -18.085 5.692 18.548 1.00 88.44 86 THR A N 1
ATOM 716 C CA . THR A 1 86 ? -19.383 6.135 19.056 1.00 88.44 86 THR A CA 1
ATOM 717 C C . THR A 1 86 ? -19.218 6.729 20.448 1.00 88.44 86 THR A C 1
ATOM 719 O O . THR A 1 86 ? -18.236 6.470 21.142 1.00 88.44 86 THR A O 1
ATOM 722 N N . LEU A 1 87 ? -20.201 7.504 20.908 1.00 87.88 87 LEU A N 1
ATOM 723 C CA . LEU A 1 87 ? -20.180 7.997 22.287 1.00 87.88 87 LEU A CA 1
ATOM 724 C C . LEU A 1 87 ? -20.150 6.838 23.297 1.00 87.88 87 LEU A C 1
ATOM 726 O O . LEU A 1 87 ? -19.469 6.932 24.311 1.00 87.88 87 LEU A O 1
ATOM 730 N N . SER A 1 88 ? -20.828 5.727 22.992 1.00 89.94 88 SER A N 1
ATOM 731 C CA . SER A 1 88 ? -20.817 4.517 23.818 1.00 89.94 88 SER A CA 1
ATOM 732 C C . SER A 1 88 ? -19.419 3.916 23.945 1.00 89.94 88 SER A C 1
ATOM 734 O O . SER A 1 88 ? -18.981 3.673 25.063 1.00 89.94 88 SER A O 1
ATOM 736 N N . THR A 1 89 ? -18.684 3.760 22.839 1.00 91.25 89 THR A N 1
ATOM 737 C CA . THR A 1 89 ? -17.310 3.226 22.887 1.00 91.25 89 THR A CA 1
ATOM 738 C C . THR A 1 89 ? -16.372 4.157 23.653 1.00 91.25 89 THR A C 1
ATOM 740 O O . THR A 1 89 ? -15.542 3.692 24.424 1.00 91.25 89 THR A O 1
ATOM 743 N N . VAL A 1 90 ? -16.533 5.480 23.521 1.00 91.44 90 VAL A N 1
ATOM 744 C CA . VAL A 1 90 ? -15.709 6.446 24.270 1.00 91.44 90 VAL A CA 1
ATOM 745 C C . VAL A 1 90 ? -16.011 6.404 25.771 1.00 91.44 90 VAL A C 1
ATOM 747 O O . VAL A 1 90 ? -15.089 6.508 26.577 1.00 91.44 90 VAL A O 1
ATOM 750 N N . VAL A 1 91 ? -17.276 6.222 26.161 1.00 93.81 91 VAL A N 1
ATOM 751 C CA . VAL A 1 91 ? -17.680 6.062 27.569 1.00 93.81 91 VAL A CA 1
ATOM 752 C C . VAL A 1 91 ? -17.160 4.748 28.153 1.00 93.81 91 VAL A C 1
ATOM 754 O O . VAL A 1 91 ? -16.686 4.740 29.285 1.00 93.81 91 VAL A O 1
ATOM 757 N N . GLU A 1 92 ? -17.198 3.656 27.388 1.00 93.69 92 GLU A N 1
ATOM 758 C CA . GLU A 1 92 ? -16.630 2.366 27.801 1.00 93.69 92 GLU A CA 1
ATOM 759 C C . GLU A 1 92 ? -15.111 2.446 28.018 1.00 93.69 92 GLU A C 1
ATOM 761 O O . GLU A 1 92 ? -14.594 1.878 28.978 1.00 93.69 92 GLU A O 1
ATOM 766 N N . GLU A 1 93 ? -14.398 3.191 27.171 1.00 92.44 93 GLU A N 1
ATOM 767 C CA . GLU A 1 93 ? -12.952 3.415 27.296 1.00 92.44 93 GLU A CA 1
ATOM 768 C C . GLU A 1 93 ? -12.578 4.452 28.370 1.00 92.44 93 GLU A C 1
ATOM 770 O O . GLU A 1 93 ? -11.428 4.503 28.809 1.00 92.44 93 GLU A O 1
ATOM 775 N N . ASN A 1 94 ? -13.529 5.284 28.806 1.00 92.31 94 ASN A N 1
ATOM 776 C CA . ASN A 1 94 ? -13.321 6.347 29.791 1.00 92.31 94 ASN A CA 1
ATOM 777 C C . ASN A 1 94 ? -14.397 6.302 30.898 1.00 92.31 94 ASN A C 1
ATOM 779 O O . ASN A 1 94 ? -15.144 7.270 31.061 1.00 92.31 94 ASN A O 1
ATOM 783 N N . PRO A 1 95 ? -14.478 5.214 31.690 1.00 91.38 95 PRO A N 1
ATOM 784 C CA . PRO A 1 95 ? -15.556 5.020 32.664 1.00 91.38 95 PRO A CA 1
ATOM 785 C C . PRO A 1 95 ? -15.531 6.041 33.812 1.00 91.38 95 PRO A C 1
ATOM 787 O O . PRO A 1 95 ? -16.564 6.319 34.417 1.00 91.38 95 PRO A O 1
ATOM 790 N N . ASP A 1 96 ? -14.360 6.617 34.097 1.00 94.75 96 ASP A N 1
ATOM 791 C CA . ASP A 1 96 ? -14.155 7.581 35.182 1.00 94.75 96 ASP A CA 1
ATOM 792 C C . ASP A 1 96 ? -14.494 9.028 34.782 1.00 94.75 96 ASP A C 1
ATOM 794 O O . ASP A 1 96 ? -14.447 9.930 35.622 1.00 94.75 96 ASP A O 1
ATOM 798 N N . LYS A 1 97 ? -14.814 9.275 33.504 1.00 93.56 97 LYS A N 1
ATOM 799 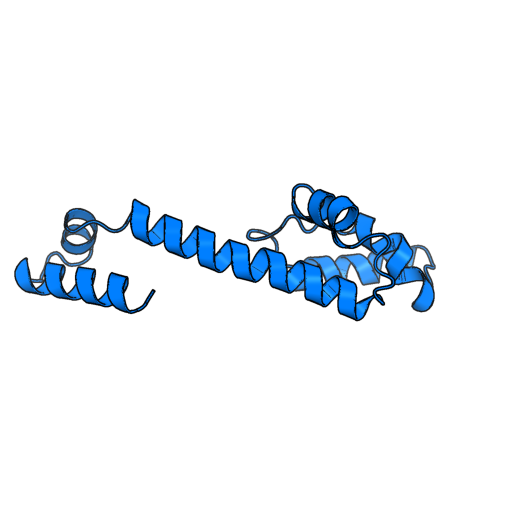C CA . LYS A 1 97 ? -15.090 10.619 32.988 1.00 93.56 97 LYS A CA 1
ATOM 800 C C . LYS A 1 97 ? -16.590 10.896 32.901 1.00 93.56 97 LYS A C 1
ATOM 802 O O . LYS A 1 97 ? -17.373 10.021 32.527 1.00 93.56 97 LYS A O 1
ATOM 807 N N . PRO A 1 98 ? -17.029 12.130 33.202 1.00 94.12 98 PRO A N 1
ATOM 808 C CA . PRO A 1 98 ? -18.409 12.523 32.980 1.00 94.12 98 PRO A CA 1
ATOM 809 C C . PRO A 1 98 ? -18.741 12.505 31.482 1.00 94.12 98 PRO A C 1
ATOM 811 O O . PRO A 1 98 ? -17.912 12.833 30.636 1.00 94.12 98 PRO A O 1
ATOM 814 N N . LEU A 1 99 ? -19.999 12.195 31.155 1.00 91.44 99 LEU A N 1
ATOM 815 C CA . LEU A 1 99 ? -20.473 12.035 29.774 1.00 91.44 99 LEU A CA 1
ATOM 816 C C . LEU A 1 99 ? -20.153 13.235 28.865 1.00 91.44 99 LEU A C 1
ATOM 818 O O . LEU A 1 99 ? -19.853 13.049 27.689 1.00 91.44 99 LEU A O 1
ATOM 822 N N . ALA A 1 100 ? -20.202 14.454 29.406 1.00 91.88 100 ALA A N 1
ATOM 823 C CA . ALA A 1 100 ? -19.857 15.668 28.670 1.00 91.88 100 ALA A CA 1
ATOM 824 C C . ALA A 1 100 ? -18.387 15.672 28.218 1.00 91.88 100 ALA A C 1
ATOM 826 O O . ALA A 1 100 ? -18.091 16.052 27.094 1.00 91.88 100 ALA A O 1
ATOM 827 N N . GLU A 1 101 ? -17.475 15.185 29.057 1.00 92.38 101 GLU A N 1
ATOM 828 C CA . GLU A 1 101 ? -16.050 15.106 28.734 1.00 92.38 101 GLU A CA 1
ATOM 829 C C . GLU A 1 101 ? -15.772 13.971 27.733 1.00 92.38 101 GLU A C 1
ATOM 831 O O . GLU A 1 101 ? -14.970 14.134 26.818 1.00 92.38 101 GLU A O 1
ATOM 836 N N . CYS A 1 102 ? -16.513 12.859 27.812 1.00 93.50 102 CYS A N 1
ATOM 837 C CA . CYS A 1 102 ? -16.499 11.813 26.780 1.00 93.50 102 CYS A CA 1
ATOM 838 C C . CYS A 1 102 ? -17.006 12.322 25.420 1.00 93.50 102 CYS A C 1
ATOM 840 O O . CYS A 1 102 ? -16.486 11.931 24.376 1.00 93.50 102 CYS A O 1
ATOM 842 N N . PHE A 1 103 ? -17.999 13.212 25.417 1.00 91.44 103 PHE A N 1
ATOM 843 C CA . PHE A 1 103 ? -18.488 13.842 24.193 1.00 91.44 103 PHE A CA 1
ATOM 844 C C . PHE A 1 103 ? -17.456 14.799 23.582 1.00 91.44 103 PHE A C 1
ATOM 846 O O . PHE A 1 103 ? -17.247 14.769 22.372 1.00 91.44 103 PHE A O 1
ATOM 853 N N . GLU A 1 104 ? -16.748 15.582 24.397 1.00 92.56 104 GLU A N 1
ATOM 854 C CA . GLU A 1 104 ? -15.645 16.426 23.914 1.00 92.56 104 GLU A CA 1
ATOM 855 C C . GLU A 1 104 ? -14.493 15.589 23.332 1.00 92.56 104 GLU A C 1
ATOM 857 O O . GLU A 1 104 ? -13.988 15.901 22.256 1.00 92.56 104 GLU A O 1
ATOM 862 N N . ILE A 1 105 ? -14.131 14.469 23.970 1.00 91.44 105 ILE A N 1
ATOM 863 C CA . ILE A 1 105 ? -13.115 13.533 23.451 1.00 91.44 105 ILE A CA 1
ATOM 864 C C . ILE A 1 105 ? -13.530 12.971 22.087 1.00 91.44 105 ILE A C 1
ATOM 866 O O . ILE A 1 105 ? -12.717 12.918 21.164 1.00 91.44 105 ILE A O 1
ATOM 870 N N . LEU A 1 106 ? -14.798 12.578 21.942 1.00 90.62 106 LEU A N 1
ATOM 871 C CA . LEU A 1 106 ? -15.351 12.115 20.672 1.00 90.62 106 LEU A CA 1
ATOM 872 C C . LEU A 1 106 ? -15.194 13.185 19.580 1.00 90.62 106 LEU A C 1
ATOM 874 O O . LEU A 1 106 ? -14.688 12.892 18.495 1.00 90.62 106 LEU A O 1
ATOM 878 N N . LEU A 1 107 ? -15.597 14.425 19.873 1.00 88.44 107 LEU A N 1
ATOM 879 C CA . LEU A 1 107 ? -15.491 15.545 18.937 1.00 88.44 107 LEU A CA 1
ATOM 880 C C . LEU A 1 107 ? -14.037 15.850 18.567 1.00 88.44 107 LEU A C 1
ATOM 882 O O . LEU A 1 107 ? -13.744 16.089 17.397 1.00 88.44 107 LEU A O 1
ATOM 886 N N . GLU A 1 108 ? -13.120 15.798 19.528 1.00 88.75 108 GLU A N 1
ATOM 887 C CA . GLU A 1 108 ? -11.701 16.052 19.294 1.00 88.75 108 GLU A CA 1
ATOM 888 C C . GLU A 1 108 ? -11.067 14.979 18.393 1.00 88.75 108 GLU A C 1
ATOM 890 O O . GLU A 1 108 ? -10.288 15.309 17.495 1.00 88.75 108 GLU A O 1
ATOM 895 N N . ILE A 1 109 ? -11.431 13.703 18.572 1.00 84.75 109 ILE A N 1
ATOM 896 C CA . ILE A 1 109 ? -10.982 12.607 17.699 1.00 84.75 109 ILE A CA 1
ATOM 897 C C . ILE A 1 109 ? -11.511 12.813 16.273 1.00 84.75 109 ILE A C 1
ATOM 899 O O . ILE A 1 109 ? -10.743 12.692 15.320 1.00 84.75 109 ILE A O 1
ATOM 903 N N . MET A 1 110 ? -12.786 13.190 16.121 1.00 80.50 110 MET A N 1
ATOM 904 C CA . MET A 1 110 ? -13.399 13.448 14.811 1.00 80.50 110 MET A CA 1
ATOM 905 C C . MET A 1 110 ? -12.837 14.690 14.101 1.00 80.50 110 MET A C 1
ATOM 907 O O . MET A 1 110 ? -12.786 14.721 12.873 1.00 80.50 110 MET A O 1
ATOM 911 N N . GLN A 1 111 ? -12.414 15.718 14.842 1.00 77.19 1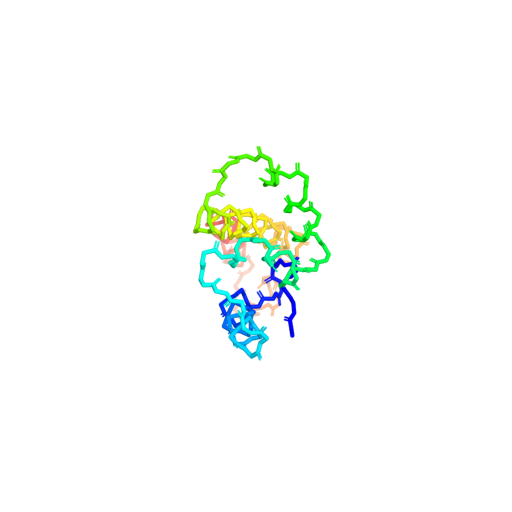11 GLN A N 1
ATOM 912 C CA . GLN A 1 111 ? -11.831 16.944 14.277 1.00 77.19 111 GLN A CA 1
ATOM 913 C C . GLN A 1 111 ? -10.354 16.794 13.885 1.00 77.19 111 GLN A C 1
ATOM 915 O O . GLN A 1 111 ? -9.861 17.566 13.062 1.00 77.19 111 GLN A O 1
ATOM 920 N N . LYS A 1 112 ? -9.632 15.836 14.481 1.00 66.31 112 LYS A N 1
ATOM 921 C CA . LYS A 1 112 ? -8.208 15.576 14.195 1.00 66.31 112 LYS A CA 1
ATOM 922 C C . LYS A 1 112 ? -7.970 14.586 13.048 1.00 66.31 112 LYS A C 1
ATOM 924 O O . LYS A 1 112 ? -6.834 14.494 12.576 1.00 66.31 112 LYS A O 1
ATOM 929 N N . THR A 1 113 ? -8.996 13.851 12.618 1.00 54.44 113 THR A N 1
ATOM 930 C CA . THR A 1 113 ? -8.980 12.994 11.412 1.00 54.44 113 THR A CA 1
ATOM 931 C C . THR A 1 113 ? -9.101 13.793 10.120 1.00 54.44 113 THR A C 1
ATOM 933 O O . THR A 1 113 ? -8.278 13.546 9.196 1.00 54.44 113 THR A O 1
#

Solvent-accessible surface area (backbone atoms only — not comparable to full-atom values): 6458 Å² total; per-residue (Å²): 123,57,28,43,40,75,94,38,63,57,70,60,27,50,55,50,41,53,52,52,36,54,76,73,65,54,50,83,90,51,46,55,81,52,47,64,72,36,34,31,68,64,41,32,52,48,40,64,76,71,46,61,92,65,83,62,52,57,67,53,48,51,48,53,54,51,49,54,31,54,53,47,40,54,50,51,50,49,51,46,48,67,74,65,66,42,69,66,54,42,37,70,77,37,75,90,52,57,70,70,58,34,48,52,51,52,52,52,56,65,72,73,108

Foldseek 3Di:
DAAEFDVDDPVVLVVVLVVVCVVVVNDPQCSQVCVLVRHDHPLNVCCVPPPPPPPDGPVRSSVVSCVVRVVVNVVVVLVVCVVPQDLVVLCVVVVPDDSVVSVVVSVVVNVVD

Sequence (113 aa):
MQYGGANDNFGLCLKIFYDQCRKVGIMPHSLSDAFSVMLKGKAREFHYDRIIGRFYNFQETITQIQQHFKTDDRHQHMLHIWNTLTLSTVVEENPDKPLAECFEILLEIMQKT

Organism: NCBI:txid225359